Protein AF-A0A7R9R164-F1 (afdb_monomer)

Organism: NCBI:txid334625

Foldseek 3Di:
DPDDQDDVCVVVVLVVLVVLLVVLVVLVVVLVVCVVPDPDDDPVVVVVNVVSNVVSVVSNVVSVVVNVVSVVVVVVVVVVVVVVVVVVVVVVVVVVVVVVVVVVVVVD

Nearest PDB structures (foldseek):
  5y9o-assembly1_B  TM=6.890E-01  e=4.772E+00  Legionella pneumophila
  2ysu-assembly1_B  TM=6.538E-01  e=8.713E+00  Escherichia coli
  7nsu-assembly1_D  TM=5.621E-01  e=7.622E+00  Escherichia coli

Mean predicted aligned error: 11.51 Å

Structure (mmCIF, N/CA/C/O backbone):
data_AF-A0A7R9R164-F1
#
_entry.id   AF-A0A7R9R164-F1
#
loop_
_atom_site.group_PDB
_atom_site.id
_atom_site.type_symbol
_atom_site.label_atom_id
_atom_site.label_alt_id
_atom_site.label_comp_id
_atom_site.label_asym_id
_atom_site.label_entity_id
_atom_site.label_seq_id
_atom_site.pdbx_PDB_ins_code
_atom_site.Cartn_x
_atom_site.Cartn_y
_atom_site.Cartn_z
_atom_site.occupancy
_atom_site.B_iso_or_equiv
_atom_site.auth_seq_id
_atom_site.auth_comp_id
_atom_site.auth_asym_id
_atom_site.auth_atom_id
_atom_site.pdbx_PDB_model_num
ATOM 1 N N . ILE A 1 1 ? -11.858 9.879 -3.421 1.00 71.31 1 ILE A N 1
ATOM 2 C CA . ILE A 1 1 ? -13.255 9.553 -3.036 1.00 71.31 1 ILE A CA 1
ATOM 3 C C . ILE A 1 1 ? -13.983 10.869 -2.799 1.00 71.31 1 ILE A C 1
ATOM 5 O O . ILE A 1 1 ? -13.437 11.694 -2.084 1.00 71.31 1 ILE A O 1
ATOM 9 N N . ASN A 1 2 ? -15.150 11.089 -3.411 1.00 80.44 2 ASN A N 1
ATOM 10 C CA . ASN A 1 2 ? -15.943 12.319 -3.245 1.00 80.44 2 ASN A CA 1
ATOM 11 C C . ASN A 1 2 ? -17.029 12.148 -2.159 1.00 80.44 2 ASN A C 1
ATOM 13 O O . ASN A 1 2 ? -18.211 12.361 -2.404 1.00 80.44 2 ASN A O 1
ATOM 17 N N . ASN A 1 3 ? -16.635 11.631 -0.994 1.00 79.62 3 ASN A N 1
ATOM 18 C CA . ASN A 1 3 ? -17.488 11.452 0.181 1.00 79.62 3 ASN A CA 1
ATOM 19 C C . ASN A 1 3 ? -16.623 11.629 1.435 1.00 79.62 3 ASN A C 1
ATOM 21 O O . ASN A 1 3 ? -15.426 11.330 1.402 1.00 79.62 3 ASN A O 1
ATOM 25 N N . CYS A 1 4 ? -17.224 12.073 2.534 1.00 82.06 4 CYS A N 1
ATOM 26 C CA . CYS A 1 4 ? -16.547 12.155 3.819 1.00 82.06 4 CYS A CA 1
ATOM 27 C C . CYS A 1 4 ? -16.219 10.749 4.338 1.00 82.06 4 CYS A C 1
ATOM 29 O O . CYS A 1 4 ? -17.050 9.835 4.305 1.00 82.06 4 CYS A O 1
ATOM 31 N N . VAL A 1 5 ? -14.998 10.583 4.843 1.00 79.75 5 VAL A N 1
ATOM 32 C CA . VAL A 1 5 ? -14.582 9.374 5.556 1.00 79.75 5 VAL A CA 1
ATOM 33 C C . VAL A 1 5 ? -14.930 9.571 7.030 1.00 79.75 5 VAL A C 1
ATOM 35 O O . VAL A 1 5 ? -14.390 10.457 7.682 1.00 79.75 5 VAL A O 1
ATOM 38 N N . GLY A 1 6 ? -15.854 8.760 7.541 1.00 75.50 6 GLY A N 1
ATOM 39 C CA . GLY A 1 6 ? -16.279 8.750 8.943 1.00 75.50 6 GLY A CA 1
ATOM 40 C C . GLY A 1 6 ? -16.547 7.324 9.424 1.00 75.50 6 GLY A C 1
ATOM 41 O O . GLY A 1 6 ? -16.401 6.383 8.645 1.00 75.50 6 GLY A O 1
ATOM 42 N N . GLU A 1 7 ? -16.966 7.163 10.679 1.00 71.44 7 GLU A N 1
ATOM 43 C CA . GLU A 1 7 ? -17.100 5.867 11.375 1.00 71.44 7 GLU A CA 1
ATOM 44 C C . GLU A 1 7 ? -17.878 4.806 10.569 1.00 71.44 7 GLU A C 1
ATOM 46 O O . GLU A 1 7 ? -17.445 3.663 10.447 1.00 71.44 7 GLU A O 1
ATOM 51 N N . LEU A 1 8 ? -18.970 5.204 9.906 1.00 75.50 8 LEU A N 1
ATOM 52 C CA . LEU A 1 8 ? -19.810 4.295 9.113 1.00 75.50 8 LEU A CA 1
ATOM 53 C C . LEU A 1 8 ? -19.189 3.870 7.766 1.00 75.50 8 LEU A C 1
ATOM 55 O O . LEU A 1 8 ? -19.529 2.811 7.244 1.00 75.50 8 LEU A O 1
ATOM 59 N N . ASN A 1 9 ? -18.266 4.662 7.205 1.00 81.69 9 ASN A N 1
ATOM 60 C CA . ASN A 1 9 ? -17.614 4.396 5.911 1.00 81.69 9 ASN A CA 1
ATOM 61 C C . ASN A 1 9 ? -16.126 4.040 6.026 1.00 81.69 9 ASN A C 1
ATOM 63 O O . ASN A 1 9 ? -15.471 3.749 5.020 1.00 81.69 9 ASN A O 1
ATOM 67 N N . GLN A 1 10 ? -15.588 4.020 7.243 1.00 82.88 10 GLN A N 1
ATOM 68 C CA . GLN A 1 10 ? -14.178 3.761 7.506 1.00 82.88 10 GLN A CA 1
ATOM 69 C C . GLN A 1 10 ? -13.742 2.385 6.986 1.00 82.88 10 GLN A C 1
ATOM 71 O O . GLN A 1 10 ? -12.668 2.273 6.402 1.00 82.88 10 GLN A O 1
ATOM 76 N N . LYS A 1 11 ? -14.592 1.354 7.102 1.00 85.44 11 LYS A N 1
ATOM 77 C CA . LYS A 1 11 ? -14.293 0.000 6.599 1.00 85.44 11 LYS A CA 1
ATOM 78 C C . LYS A 1 11 ? -14.028 -0.020 5.092 1.00 85.44 11 LYS A C 1
ATOM 80 O O . LYS A 1 11 ? -13.062 -0.636 4.651 1.00 85.44 11 LYS A O 1
ATOM 85 N N . TYR A 1 12 ? -14.857 0.662 4.303 1.00 88.44 12 TYR A N 1
ATOM 86 C CA . TYR A 1 12 ? -14.686 0.725 2.848 1.00 88.44 12 TYR A CA 1
ATOM 87 C C . TYR A 1 12 ? -13.444 1.523 2.459 1.00 88.44 12 TYR A C 1
ATOM 89 O O . TYR A 1 12 ? -12.758 1.171 1.502 1.00 88.44 12 TYR A O 1
ATOM 97 N N . PHE A 1 13 ? -13.120 2.559 3.233 1.00 89.12 13 PHE A N 1
ATOM 98 C CA . PHE A 1 13 ? -11.902 3.331 3.037 1.00 89.12 13 PHE A CA 1
ATOM 99 C C . PHE A 1 13 ? -10.638 2.508 3.333 1.00 89.12 13 PHE A C 1
ATOM 101 O O . PHE A 1 13 ? -9.733 2.475 2.506 1.00 89.12 13 PHE A O 1
ATOM 108 N N . ILE A 1 14 ? -10.600 1.770 4.447 1.00 88.75 14 ILE A N 1
ATOM 109 C CA . ILE A 1 14 ? -9.501 0.840 4.760 1.00 88.75 14 ILE A CA 1
ATOM 110 C C . ILE A 1 14 ? -9.371 -0.236 3.681 1.00 88.75 14 ILE A C 1
ATOM 112 O O . ILE A 1 14 ? -8.267 -0.520 3.225 1.00 88.75 14 ILE A O 1
ATOM 116 N N . GLN A 1 15 ? -10.491 -0.803 3.230 1.00 90.81 15 GLN A N 1
ATOM 117 C CA . GLN A 1 15 ? -10.486 -1.802 2.165 1.00 90.81 15 GLN A CA 1
ATOM 118 C C . GLN A 1 15 ? -9.880 -1.240 0.870 1.00 90.81 15 GLN A C 1
ATOM 120 O O . GLN A 1 15 ? -9.069 -1.903 0.226 1.00 90.81 15 GLN A O 1
ATOM 125 N N . PHE A 1 16 ? -10.236 -0.006 0.510 1.00 92.50 16 PHE A N 1
ATOM 126 C CA . PHE A 1 16 ? -9.639 0.708 -0.615 1.00 92.50 16 PHE A CA 1
ATOM 127 C C . PHE A 1 16 ? -8.123 0.900 -0.439 1.00 92.50 16 PHE A C 1
ATOM 129 O O . PHE A 1 16 ? -7.370 0.640 -1.379 1.00 92.50 16 PHE A O 1
ATOM 136 N N . LEU A 1 17 ? -7.662 1.295 0.752 1.00 92.38 17 LEU A N 1
ATOM 137 C CA . LEU A 1 17 ? -6.233 1.466 1.039 1.00 92.38 17 LEU A CA 1
ATOM 138 C C . LEU A 1 17 ? -5.463 0.147 0.930 1.00 92.38 17 LEU A C 1
ATOM 140 O O . LEU A 1 17 ? -4.399 0.122 0.318 1.00 92.38 17 LEU A O 1
ATOM 144 N N . ILE A 1 18 ? -6.009 -0.957 1.447 1.00 92.56 18 ILE A N 1
ATOM 145 C CA . ILE A 1 18 ? -5.376 -2.279 1.344 1.00 92.56 18 ILE A CA 1
ATOM 146 C C . ILE A 1 18 ? -5.246 -2.696 -0.122 1.00 92.56 18 ILE A C 1
ATOM 148 O O . ILE A 1 18 ? -4.151 -3.056 -0.551 1.00 92.56 18 ILE A O 1
ATOM 152 N N . TYR A 1 19 ? -6.319 -2.600 -0.915 1.00 94.44 19 TYR A N 1
ATOM 153 C CA . TYR A 1 19 ? -6.253 -2.956 -2.336 1.00 94.44 19 TYR A CA 1
ATOM 154 C C . TYR A 1 19 ? -5.257 -2.090 -3.105 1.00 94.44 19 TYR A C 1
ATOM 156 O O . TYR A 1 19 ? -4.470 -2.599 -3.904 1.00 94.44 19 TYR A O 1
ATOM 164 N N . THR A 1 20 ? -5.232 -0.794 -2.814 1.00 93.94 20 THR A N 1
ATOM 165 C CA . THR A 1 20 ? -4.260 0.125 -3.404 1.00 93.94 20 THR A CA 1
ATOM 166 C C . THR A 1 20 ? -2.828 -0.269 -3.031 1.00 93.94 20 THR A C 1
ATOM 168 O O . THR A 1 20 ? -1.971 -0.370 -3.905 1.00 93.94 20 THR A O 1
ATOM 171 N N . GLY A 1 21 ? -2.574 -0.577 -1.756 1.00 93.88 21 GLY A N 1
ATOM 172 C CA . GLY A 1 21 ? -1.275 -1.055 -1.288 1.00 93.88 21 GLY A CA 1
ATOM 173 C C . GLY A 1 21 ? -0.846 -2.341 -1.997 1.00 93.88 21 GLY A C 1
ATOM 174 O O . GLY A 1 21 ? 0.279 -2.422 -2.488 1.00 93.88 21 GLY A O 1
ATOM 175 N N . THR A 1 22 ? -1.758 -3.309 -2.151 1.00 94.12 22 THR A N 1
ATOM 176 C CA . THR A 1 22 ? -1.469 -4.551 -2.888 1.00 94.12 22 THR A CA 1
ATOM 177 C C . THR A 1 22 ? -1.148 -4.305 -4.362 1.00 94.12 22 THR A C 1
ATOM 179 O O . THR A 1 22 ? -0.252 -4.956 -4.899 1.00 94.12 22 THR A O 1
ATOM 182 N N . ALA A 1 23 ? -1.811 -3.340 -5.009 1.00 94.06 23 ALA A N 1
ATOM 183 C CA . ALA A 1 23 ? -1.509 -2.956 -6.384 1.00 94.06 23 ALA A CA 1
ATOM 184 C C . ALA A 1 23 ? -0.103 -2.340 -6.498 1.00 94.06 23 ALA A C 1
ATOM 186 O O . ALA A 1 23 ? 0.666 -2.741 -7.372 1.00 94.06 23 ALA A O 1
ATOM 187 N N . CYS A 1 24 ? 0.280 -1.449 -5.575 1.00 94.94 24 CYS A N 1
ATOM 188 C CA . CYS A 1 24 ? 1.638 -0.898 -5.525 1.00 94.94 24 CYS A CA 1
ATOM 189 C C . CYS A 1 24 ? 2.690 -2.004 -5.331 1.00 94.94 24 CYS A C 1
ATOM 191 O O . CYS A 1 24 ? 3.692 -2.041 -6.048 1.00 94.94 24 CYS A O 1
ATOM 193 N N . THR A 1 25 ? 2.451 -2.954 -4.419 1.00 93.00 25 THR A N 1
ATOM 194 C CA . THR A 1 25 ? 3.341 -4.110 -4.218 1.00 93.00 25 THR A CA 1
ATOM 195 C C . THR A 1 25 ? 3.450 -4.975 -5.475 1.00 93.00 25 THR A C 1
ATOM 197 O O . THR A 1 25 ? 4.552 -5.382 -5.842 1.00 93.00 25 THR A O 1
ATOM 200 N N . TYR A 1 26 ? 2.340 -5.225 -6.173 1.00 94.56 26 TYR A N 1
ATOM 201 C CA . TYR A 1 26 ? 2.332 -5.987 -7.423 1.00 94.56 26 TYR A CA 1
ATOM 202 C C . TYR A 1 26 ? 3.187 -5.326 -8.515 1.00 94.56 26 TYR A C 1
ATOM 204 O O . TYR A 1 26 ? 3.949 -6.013 -9.203 1.00 94.56 26 TYR A O 1
ATOM 212 N N . VAL A 1 27 ? 3.112 -3.998 -8.648 1.00 93.12 27 VAL A N 1
ATOM 213 C CA . VAL A 1 27 ? 3.942 -3.240 -9.598 1.00 93.12 27 VAL A CA 1
ATOM 214 C C . VAL A 1 27 ? 5.424 -3.358 -9.236 1.00 93.12 27 VAL A C 1
ATOM 216 O O . VAL A 1 27 ? 6.232 -3.675 -10.106 1.00 93.12 27 VAL A O 1
ATOM 219 N N . ILE A 1 28 ? 5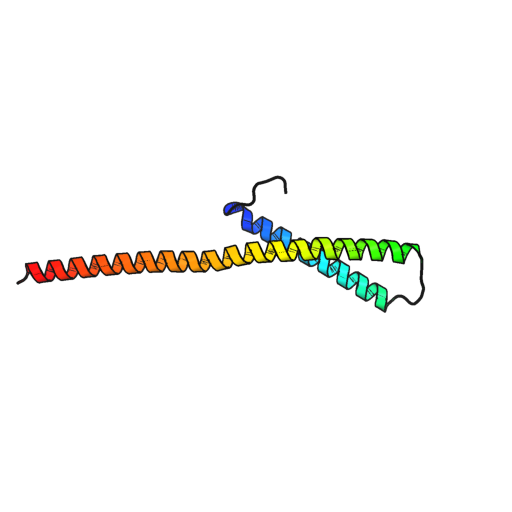.786 -3.208 -7.958 1.00 91.31 28 ILE A N 1
ATOM 220 C CA . ILE A 1 28 ? 7.178 -3.353 -7.498 1.00 91.31 28 ILE A CA 1
ATOM 221 C C . ILE A 1 28 ? 7.721 -4.756 -7.806 1.00 91.31 28 ILE A C 1
ATOM 223 O O . ILE A 1 28 ? 8.809 -4.887 -8.368 1.00 91.31 28 ILE A O 1
ATOM 227 N N . ILE A 1 29 ? 6.955 -5.812 -7.509 1.00 92.81 29 ILE A N 1
ATOM 228 C CA . ILE A 1 29 ? 7.347 -7.197 -7.823 1.00 92.81 29 ILE A CA 1
ATOM 229 C C . ILE A 1 29 ? 7.510 -7.380 -9.335 1.00 92.81 29 ILE A C 1
ATOM 231 O O . ILE A 1 29 ? 8.491 -7.974 -9.781 1.00 92.81 29 ILE A O 1
ATOM 235 N N . SER A 1 30 ? 6.587 -6.841 -10.133 1.00 90.38 30 SER A N 1
ATOM 236 C CA . SER A 1 30 ? 6.651 -6.916 -11.597 1.00 90.38 30 SER A CA 1
ATOM 237 C C . SER A 1 30 ? 7.910 -6.244 -12.151 1.00 90.38 30 SER A C 1
ATOM 239 O O . SER A 1 30 ? 8.538 -6.786 -13.060 1.00 90.38 30 SER A O 1
ATOM 241 N N . ILE A 1 31 ? 8.330 -5.116 -11.569 1.00 89.62 31 ILE A N 1
ATOM 242 C CA . ILE A 1 31 ? 9.570 -4.413 -11.928 1.00 89.62 31 ILE A CA 1
ATOM 243 C C . ILE A 1 31 ? 10.801 -5.253 -11.565 1.00 89.62 31 ILE A C 1
ATOM 245 O O . ILE A 1 31 ? 11.694 -5.411 -12.397 1.00 89.62 31 ILE A O 1
ATOM 249 N N . ILE A 1 32 ? 10.837 -5.850 -10.368 1.00 89.56 32 ILE A N 1
ATOM 250 C CA . ILE A 1 32 ? 11.938 -6.732 -9.941 1.00 89.56 32 ILE A CA 1
ATOM 251 C C . ILE A 1 32 ? 12.055 -7.932 -10.888 1.00 89.56 32 ILE A C 1
ATOM 253 O O . ILE A 1 32 ? 13.138 -8.237 -11.383 1.00 89.56 32 ILE A O 1
ATOM 257 N N . VAL A 1 33 ? 10.936 -8.593 -11.196 1.00 89.25 33 VAL A N 1
ATOM 258 C CA . VAL A 1 33 ? 10.903 -9.730 -12.128 1.00 89.25 33 VAL A CA 1
ATOM 259 C C . VAL A 1 33 ? 11.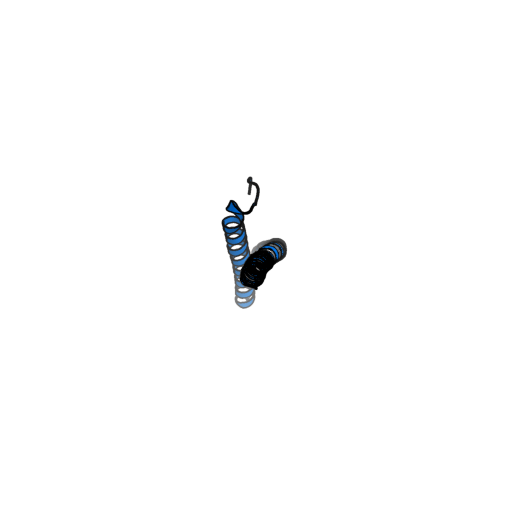347 -9.311 -13.529 1.00 89.25 33 VAL A C 1
ATOM 261 O O . VAL A 1 33 ? 12.083 -10.054 -14.181 1.00 89.25 33 VAL A O 1
ATOM 264 N N . ALA A 1 34 ? 10.931 -8.133 -14.000 1.00 85.94 34 ALA A N 1
ATOM 265 C CA . ALA A 1 34 ? 11.358 -7.600 -15.288 1.00 85.94 34 ALA A CA 1
ATOM 266 C C . ALA A 1 34 ? 12.874 -7.369 -15.326 1.00 85.94 34 ALA A C 1
ATOM 268 O O . ALA A 1 34 ? 13.506 -7.784 -16.295 1.00 85.94 34 ALA A O 1
ATOM 269 N N . PHE A 1 35 ? 13.449 -6.796 -14.263 1.00 83.25 35 PHE A N 1
ATOM 270 C CA . PHE A 1 35 ? 14.888 -6.559 -14.135 1.00 83.25 35 PHE A CA 1
ATOM 271 C C . PHE A 1 35 ? 15.690 -7.867 -14.135 1.00 83.25 35 PHE A C 1
ATOM 273 O O . PHE A 1 35 ? 16.688 -7.988 -14.840 1.00 83.25 35 PHE A O 1
ATOM 280 N N . LEU A 1 36 ? 15.211 -8.886 -13.413 1.00 86.31 36 LEU A N 1
ATOM 281 C CA . LEU A 1 36 ? 15.847 -10.207 -13.363 1.00 86.31 36 LEU A CA 1
ATOM 282 C C . LEU A 1 36 ? 15.780 -10.967 -14.698 1.00 86.31 36 LEU A C 1
ATOM 284 O O . LEU A 1 36 ? 16.652 -11.785 -14.987 1.00 86.31 36 LEU A O 1
ATOM 288 N N . ARG A 1 37 ? 14.739 -10.735 -15.508 1.00 83.50 37 ARG A N 1
ATOM 289 C CA . ARG A 1 37 ? 14.536 -11.417 -16.799 1.00 83.50 37 ARG A CA 1
ATOM 290 C C . ARG A 1 37 ? 15.177 -10.697 -17.983 1.00 83.50 37 ARG A C 1
ATOM 292 O O . ARG A 1 37 ? 15.357 -11.309 -19.036 1.00 83.50 37 ARG A O 1
ATOM 299 N N . SER A 1 38 ? 15.486 -9.411 -17.866 1.00 75.12 38 SER A N 1
ATOM 300 C CA . SER A 1 38 ? 15.988 -8.626 -18.990 1.00 75.12 38 SER A CA 1
ATOM 301 C C . SER A 1 38 ? 17.492 -8.805 -19.211 1.00 75.12 38 SER A C 1
ATOM 303 O O . SER A 1 38 ? 18.288 -8.440 -18.355 1.00 75.12 38 SER A O 1
ATOM 305 N N . LYS A 1 39 ? 17.874 -9.305 -20.398 1.00 67.50 39 LYS A N 1
ATOM 306 C CA . LYS A 1 39 ? 19.260 -9.314 -20.918 1.00 67.50 39 LYS A CA 1
ATOM 307 C C . LYS A 1 39 ? 19.559 -8.219 -21.958 1.00 67.50 39 LYS A C 1
ATOM 309 O O . LYS A 1 39 ? 20.703 -8.118 -22.384 1.00 67.50 39 LYS A O 1
ATOM 314 N N . LEU A 1 40 ? 18.567 -7.442 -22.412 1.00 57.09 40 LEU A N 1
ATOM 315 C CA . LEU A 1 40 ? 18.765 -6.463 -23.489 1.00 57.09 40 LEU A CA 1
ATOM 316 C C . LEU A 1 40 ? 17.849 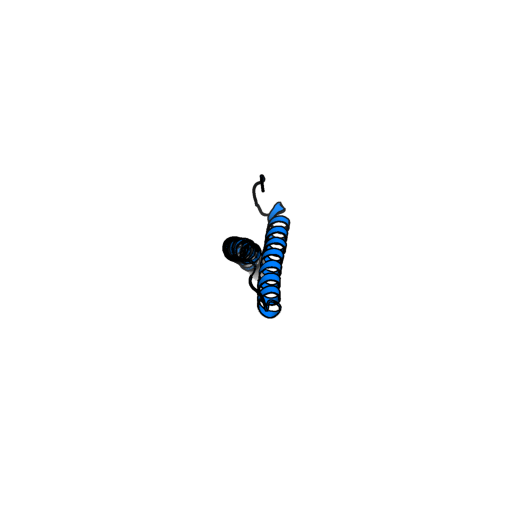-5.234 -23.358 1.00 57.09 40 LEU A C 1
ATOM 318 O O . LEU A 1 40 ? 16.629 -5.352 -23.152 1.00 57.09 40 LEU A O 1
ATOM 322 N N . ASP A 1 41 ? 18.481 -4.068 -23.474 1.00 62.47 41 ASP A N 1
ATOM 323 C CA . ASP A 1 41 ? 17.937 -2.735 -23.234 1.00 62.47 41 ASP A CA 1
ATOM 324 C C . ASP A 1 41 ? 17.123 -2.222 -24.424 1.00 62.47 41 ASP A C 1
ATOM 326 O O . ASP A 1 41 ? 17.623 -2.052 -25.534 1.00 62.47 41 ASP A O 1
ATOM 330 N N . SER A 1 42 ? 15.847 -1.923 -24.184 1.00 73.81 42 SER A N 1
ATOM 331 C CA . SER A 1 42 ? 15.047 -1.088 -25.082 1.00 73.81 42 SER A CA 1
ATOM 332 C C . SER A 1 42 ? 14.713 0.200 -24.340 1.00 73.81 42 SER A C 1
ATOM 334 O O . SER A 1 42 ? 14.079 0.153 -23.286 1.00 73.81 42 SER A O 1
ATOM 336 N N . HIS A 1 43 ? 15.111 1.347 -24.895 1.00 74.56 43 HIS A N 1
ATOM 337 C CA . HIS A 1 43 ? 14.982 2.665 -24.255 1.00 74.56 43 HIS A CA 1
ATOM 338 C C . HIS A 1 43 ? 13.541 2.968 -23.795 1.00 74.56 43 HIS A C 1
ATOM 340 O O . HIS A 1 43 ? 13.314 3.478 -22.701 1.00 74.56 43 HIS A O 1
ATOM 346 N N . GLN A 1 44 ? 12.544 2.556 -24.586 1.00 75.19 44 GLN A N 1
ATOM 347 C CA . GLN A 1 44 ? 11.125 2.716 -24.249 1.00 75.19 44 GLN A CA 1
ATOM 348 C C . GLN A 1 44 ? 10.703 1.897 -23.017 1.00 75.19 44 GLN A C 1
ATOM 350 O O . GLN A 1 44 ? 9.959 2.392 -22.172 1.00 75.19 44 GLN A O 1
ATOM 355 N N . ARG A 1 45 ? 11.212 0.665 -22.862 1.00 78.19 45 ARG A N 1
ATOM 356 C CA . ARG A 1 45 ? 10.924 -0.180 -21.689 1.00 78.19 45 ARG A CA 1
ATOM 357 C C . ARG A 1 45 ?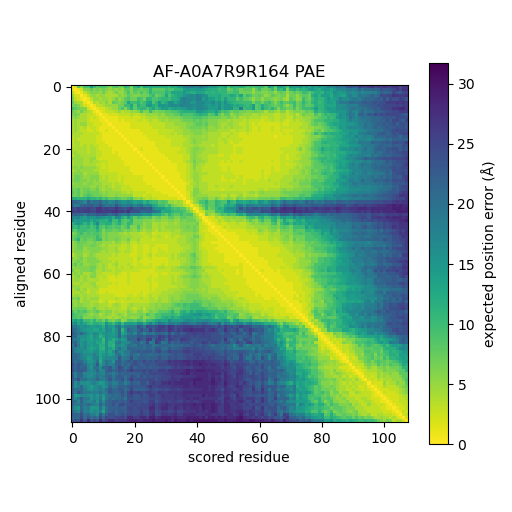 11.502 0.422 -20.414 1.00 78.19 45 ARG A C 1
ATOM 359 O O . ARG A 1 45 ? 10.839 0.372 -19.381 1.00 78.19 45 ARG A O 1
ATOM 366 N N . MET A 1 46 ? 12.694 1.013 -20.485 1.00 80.88 46 MET A N 1
ATOM 367 C CA . MET A 1 46 ? 13.313 1.685 -19.339 1.00 80.88 46 MET A CA 1
ATOM 368 C C . MET A 1 46 ? 12.466 2.860 -18.844 1.00 80.88 46 MET A C 1
ATOM 370 O O . MET A 1 46 ? 12.190 2.944 -17.650 1.00 80.88 46 MET A O 1
ATOM 374 N N . ILE A 1 47 ? 11.994 3.717 -19.755 1.00 85.38 47 ILE A N 1
ATOM 375 C CA . ILE A 1 47 ? 11.192 4.896 -19.396 1.00 85.38 47 ILE A CA 1
ATOM 376 C C . ILE A 1 47 ? 9.867 4.474 -18.752 1.00 85.38 47 ILE A C 1
ATOM 378 O O . ILE A 1 47 ? 9.570 4.912 -17.641 1.00 85.38 47 ILE A O 1
ATOM 382 N N . HIS A 1 48 ? 9.109 3.566 -19.376 1.00 87.06 48 HIS A N 1
ATOM 383 C CA . HIS A 1 48 ? 7.848 3.086 -18.796 1.00 87.06 48 HIS A CA 1
ATOM 384 C C . HIS A 1 48 ? 8.049 2.460 -17.411 1.00 87.06 48 HIS A C 1
ATOM 386 O O . HIS A 1 48 ? 7.313 2.779 -16.481 1.00 87.06 48 HIS A O 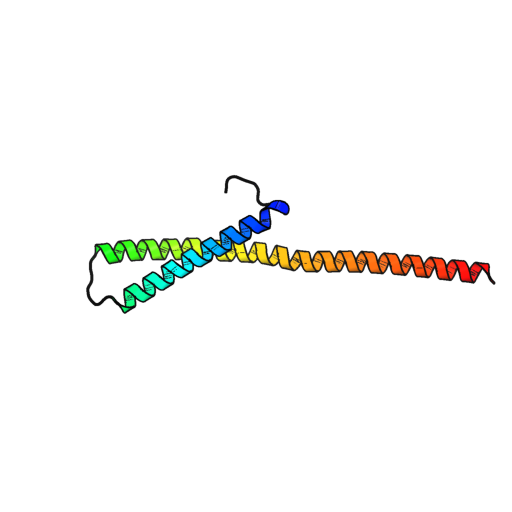1
ATOM 392 N N . THR A 1 49 ? 9.085 1.632 -17.254 1.00 87.69 49 THR A N 1
ATOM 393 C CA . THR A 1 49 ? 9.405 0.985 -15.972 1.00 87.69 49 THR A CA 1
ATOM 394 C C . THR A 1 49 ? 9.791 2.011 -14.903 1.00 87.69 49 THR A C 1
ATOM 396 O O . THR A 1 49 ? 9.369 1.882 -13.758 1.00 87.69 49 THR A O 1
ATOM 399 N N . SER A 1 50 ? 10.541 3.058 -15.265 1.00 87.62 50 SER A N 1
ATOM 400 C CA . SER A 1 50 ? 10.925 4.118 -14.323 1.00 87.62 50 SER A CA 1
ATOM 401 C C . SER A 1 50 ? 9.737 4.951 -13.837 1.00 87.62 50 SER A C 1
ATOM 403 O O . SER A 1 50 ? 9.646 5.238 -12.646 1.00 87.62 50 SER A O 1
ATOM 405 N N . VAL A 1 51 ? 8.796 5.289 -14.725 1.00 90.00 51 VAL A N 1
ATOM 406 C CA . VAL A 1 51 ? 7.595 6.054 -14.359 1.00 90.00 51 VAL A CA 1
ATOM 407 C C . VAL A 1 51 ? 6.700 5.221 -13.441 1.00 90.00 51 VAL A C 1
ATOM 409 O O . VAL A 1 51 ? 6.302 5.704 -12.385 1.00 90.00 51 VAL A O 1
ATOM 412 N N . LEU A 1 52 ? 6.484 3.945 -13.783 1.00 90.06 52 LEU A N 1
ATOM 413 C CA . LEU A 1 52 ? 5.745 2.986 -12.952 1.00 90.06 52 LEU A CA 1
ATOM 414 C C . LEU A 1 52 ? 6.374 2.805 -11.563 1.00 90.06 52 LEU A C 1
ATOM 416 O O . LEU A 1 52 ? 5.653 2.689 -10.574 1.00 90.06 52 LEU A O 1
ATOM 420 N N . LEU A 1 53 ? 7.708 2.796 -11.471 1.00 90.44 53 LEU A N 1
ATOM 421 C CA . LEU A 1 53 ? 8.409 2.692 -10.192 1.00 90.44 53 LEU A CA 1
ATOM 422 C C . LEU A 1 53 ? 8.159 3.920 -9.311 1.00 90.44 53 LEU A C 1
ATOM 424 O O . LEU A 1 53 ? 7.829 3.775 -8.137 1.00 90.44 53 LEU A O 1
ATOM 428 N N . ILE A 1 54 ? 8.313 5.121 -9.873 1.00 92.88 54 ILE A N 1
ATOM 429 C CA . ILE A 1 54 ? 8.116 6.375 -9.136 1.00 92.88 54 ILE A CA 1
ATOM 430 C C . ILE A 1 54 ? 6.660 6.493 -8.673 1.00 92.88 54 ILE A C 1
ATOM 432 O O . ILE A 1 54 ? 6.412 6.805 -7.508 1.00 92.88 54 ILE A O 1
ATOM 436 N N . GLU A 1 55 ? 5.703 6.190 -9.551 1.00 93.31 55 GLU A N 1
ATOM 437 C CA . GLU A 1 55 ? 4.276 6.201 -9.229 1.00 93.31 55 GLU A CA 1
ATOM 438 C C . GLU A 1 55 ? 3.948 5.216 -8.097 1.00 93.31 55 GLU A C 1
ATOM 440 O O . GLU A 1 55 ? 3.340 5.608 -7.100 1.00 93.31 55 GLU A O 1
ATOM 445 N N . ALA A 1 56 ? 4.425 3.969 -8.185 1.00 93.62 56 ALA A N 1
ATOM 446 C CA . ALA A 1 56 ? 4.181 2.954 -7.161 1.00 93.62 56 ALA A CA 1
ATOM 447 C C . ALA A 1 56 ? 4.804 3.309 -5.800 1.00 93.62 56 ALA A C 1
ATOM 449 O O . ALA A 1 56 ? 4.209 3.011 -4.764 1.00 93.62 56 ALA A O 1
ATOM 450 N N . LEU A 1 57 ? 5.974 3.957 -5.778 1.00 92.62 57 LEU A N 1
ATOM 451 C CA . LEU A 1 57 ? 6.631 4.376 -4.536 1.00 92.62 57 LEU A CA 1
ATOM 452 C C . LEU A 1 57 ? 5.923 5.564 -3.877 1.00 92.62 57 LEU A C 1
ATOM 454 O O . LEU A 1 57 ? 5.675 5.526 -2.671 1.00 92.62 57 LEU A O 1
ATOM 458 N N . LEU A 1 58 ? 5.562 6.593 -4.652 1.00 93.44 58 LEU A N 1
ATOM 459 C CA . LEU A 1 58 ? 4.842 7.761 -4.136 1.00 93.44 58 LEU A CA 1
ATOM 460 C C . LEU A 1 58 ? 3.466 7.363 -3.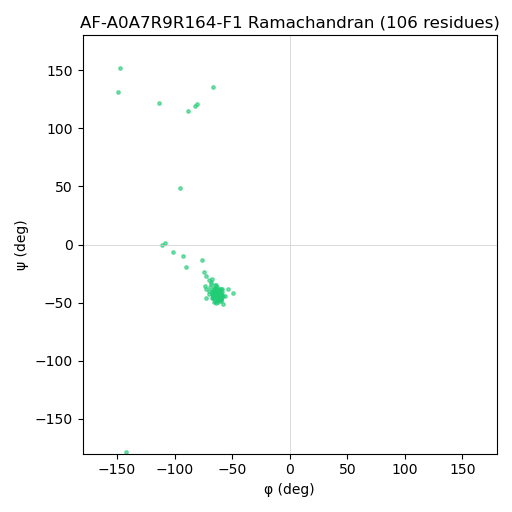599 1.00 93.44 58 LEU A C 1
ATOM 462 O O . LEU A 1 58 ? 3.107 7.716 -2.474 1.00 93.44 58 LEU A O 1
ATOM 466 N N . PHE A 1 59 ? 2.720 6.582 -4.382 1.00 92.12 59 PHE A N 1
ATOM 467 C CA . PHE A 1 59 ? 1.391 6.131 -3.988 1.00 92.12 59 PHE A CA 1
ATOM 468 C C . PHE A 1 59 ? 1.464 5.109 -2.849 1.00 92.12 59 PHE A C 1
ATOM 470 O O . PHE A 1 59 ? 0.682 5.181 -1.906 1.00 92.12 59 PHE A O 1
ATOM 477 N N . GLY A 1 60 ? 2.438 4.195 -2.881 1.00 91.81 60 GLY A N 1
ATOM 478 C CA . GLY A 1 60 ? 2.652 3.193 -1.836 1.00 91.81 60 GLY A CA 1
ATOM 479 C C . GLY A 1 60 ? 2.994 3.802 -0.476 1.00 91.81 60 GLY A C 1
ATOM 480 O O . GLY A 1 60 ? 2.365 3.448 0.519 1.00 91.81 60 GLY A O 1
ATOM 481 N N . LEU A 1 61 ? 3.936 4.751 -0.421 1.00 93.50 61 LEU A N 1
ATOM 482 C CA . LEU A 1 61 ? 4.311 5.420 0.830 1.00 93.50 61 LEU A CA 1
ATOM 483 C C . LEU A 1 61 ? 3.137 6.215 1.414 1.00 93.50 61 LEU A C 1
ATOM 485 O O . LEU A 1 61 ? 2.869 6.135 2.613 1.00 93.50 61 LEU A O 1
ATOM 489 N N . PHE A 1 62 ? 2.408 6.936 0.559 1.00 95.25 62 PHE A N 1
ATOM 490 C CA . PHE A 1 62 ? 1.208 7.667 0.958 1.00 95.25 62 PHE A CA 1
ATOM 491 C C . PHE A 1 62 ? 0.140 6.733 1.540 1.00 95.25 62 PHE A C 1
ATOM 493 O O . PHE A 1 62 ? -0.398 6.997 2.614 1.00 95.25 62 PHE A O 1
ATOM 500 N N . VAL A 1 63 ? -0.129 5.607 0.874 1.00 95.06 63 VAL A N 1
ATOM 501 C CA . VAL A 1 63 ? -1.103 4.612 1.340 1.00 95.06 63 VAL A CA 1
ATOM 502 C C . VAL A 1 63 ? -0.700 4.024 2.686 1.00 95.06 63 VAL A C 1
ATOM 504 O O . VAL A 1 63 ? -1.557 3.907 3.555 1.00 95.06 63 VAL A O 1
ATOM 507 N N . VAL A 1 64 ? 0.577 3.683 2.887 1.00 93.19 64 VAL A N 1
ATOM 508 C CA . VAL A 1 64 ? 1.056 3.148 4.170 1.00 93.19 64 VAL A CA 1
ATOM 509 C C . VAL A 1 64 ? 0.895 4.178 5.284 1.00 93.19 64 VAL A C 1
ATOM 511 O O . VAL A 1 64 ? 0.378 3.827 6.342 1.00 93.19 64 VAL A O 1
ATOM 514 N N . ALA A 1 65 ? 1.264 5.441 5.058 1.00 94.62 65 ALA A N 1
ATOM 515 C CA . ALA A 1 65 ? 1.099 6.495 6.058 1.00 94.62 65 ALA A CA 1
ATOM 516 C C . ALA A 1 65 ? -0.372 6.639 6.482 1.00 94.62 65 ALA A C 1
ATOM 518 O O . ALA A 1 65 ? -0.696 6.518 7.662 1.00 94.62 65 ALA A O 1
ATOM 519 N N . VAL A 1 66 ? -1.279 6.767 5.508 1.00 92.50 66 VAL A N 1
ATOM 520 C CA . VAL A 1 66 ? -2.718 6.876 5.784 1.00 92.50 66 VAL A CA 1
ATOM 521 C C . VAL A 1 66 ? -3.259 5.603 6.442 1.00 92.50 66 VAL A C 1
ATOM 523 O O . VAL A 1 66 ? -4.071 5.680 7.359 1.00 92.50 66 VAL A O 1
ATOM 526 N N . LEU A 1 67 ? -2.817 4.416 6.019 1.00 91.88 67 LEU A N 1
ATOM 527 C CA . LEU A 1 67 ? -3.248 3.153 6.620 1.00 91.88 67 LEU A CA 1
ATOM 528 C C . LEU A 1 67 ? -2.825 3.060 8.090 1.00 91.88 67 LEU A C 1
ATOM 530 O O . LEU A 1 67 ? -3.612 2.597 8.910 1.00 91.88 67 LEU A O 1
ATOM 534 N N . THR A 1 68 ? -1.617 3.518 8.421 1.00 90.00 68 THR A N 1
ATOM 535 C CA . THR A 1 68 ? -1.082 3.486 9.790 1.00 90.00 68 THR A CA 1
ATOM 536 C C . THR A 1 68 ? -1.879 4.405 10.713 1.00 90.00 68 THR A C 1
ATOM 538 O O . THR A 1 68 ? -2.279 3.975 11.795 1.00 90.00 68 THR A O 1
ATOM 541 N N . ASP A 1 69 ? -2.209 5.614 10.255 1.00 88.12 69 ASP A N 1
ATOM 542 C CA . ASP A 1 69 ? -3.058 6.556 10.996 1.00 88.12 69 ASP A CA 1
ATOM 543 C C . ASP A 1 69 ? -4.444 5.958 11.273 1.00 88.12 69 ASP A C 1
ATOM 545 O O . ASP A 1 69 ? -4.934 5.959 12.408 1.00 88.12 69 ASP A O 1
ATOM 549 N N . GLN A 1 70 ? -5.059 5.362 10.249 1.00 86.50 70 GLN A N 1
ATOM 550 C CA . GLN A 1 70 ? -6.376 4.749 10.391 1.00 86.50 70 GLN A CA 1
ATOM 551 C C . GLN A 1 70 ? -6.336 3.465 11.238 1.00 86.50 70 GLN A C 1
ATOM 553 O O . GLN A 1 70 ? -7.309 3.165 11.930 1.00 86.50 70 GLN A O 1
ATOM 558 N N . PHE A 1 71 ? -5.230 2.714 11.221 1.00 86.69 71 PHE A N 1
ATOM 559 C CA . PHE A 1 71 ? -5.026 1.531 12.062 1.00 86.69 71 PHE A CA 1
ATOM 560 C C . PHE A 1 71 ? -4.843 1.915 13.531 1.00 86.69 71 PHE A C 1
ATOM 562 O O . PHE A 1 71 ? -5.465 1.315 14.407 1.00 86.69 71 PHE A O 1
ATOM 569 N N . GLN A 1 72 ? -4.073 2.970 13.807 1.00 84.62 72 GLN A N 1
ATOM 570 C CA . GLN A 1 72 ? -3.928 3.514 15.154 1.00 84.62 72 GLN A CA 1
ATOM 571 C C . GLN A 1 72 ? -5.275 3.988 15.708 1.00 84.62 72 GLN A C 1
ATOM 573 O O . GLN A 1 72 ? -5.571 3.721 16.871 1.00 84.62 72 GLN A O 1
ATOM 578 N N . ALA A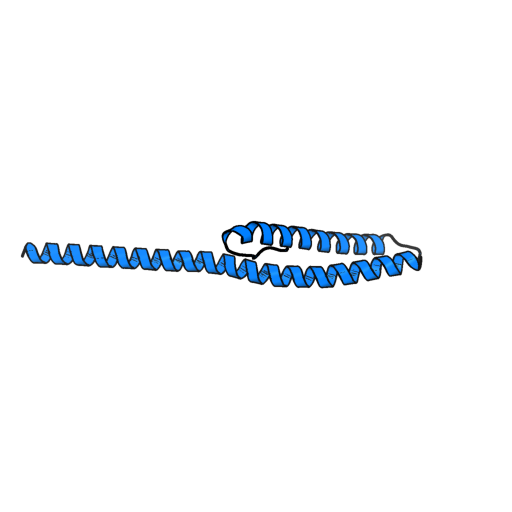 1 73 ? -6.117 4.624 14.888 1.00 80.62 73 ALA A N 1
ATOM 579 C CA . ALA A 1 73 ? -7.470 5.000 15.289 1.00 80.62 73 ALA A CA 1
ATOM 580 C C . ALA A 1 73 ? -8.321 3.776 15.674 1.00 80.62 73 ALA A C 1
ATOM 582 O O . ALA A 1 73 ? -9.025 3.825 16.678 1.00 80.62 73 ALA A O 1
ATOM 583 N N . ILE A 1 74 ? -8.220 2.662 14.939 1.00 81.69 74 ILE A N 1
ATOM 584 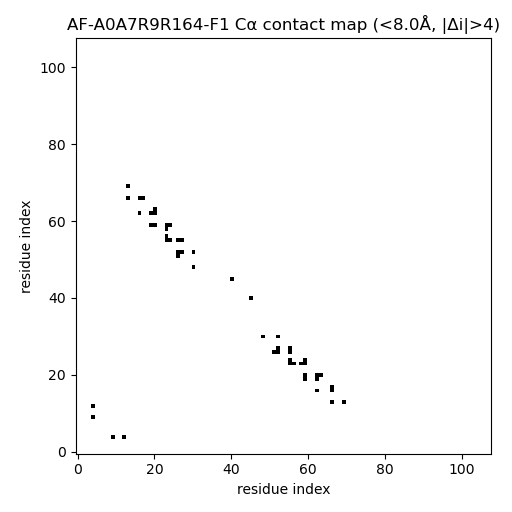C CA . ILE A 1 74 ? -8.927 1.409 15.260 1.00 81.69 74 ILE A CA 1
ATOM 585 C C . ILE A 1 74 ? -8.415 0.811 16.580 1.00 81.69 74 ILE A C 1
ATOM 587 O O . ILE A 1 74 ? -9.214 0.513 17.468 1.00 81.69 74 ILE A O 1
ATOM 591 N N . CYS A 1 75 ? -7.095 0.682 16.747 1.00 78.12 75 CYS A N 1
ATOM 592 C CA . CYS A 1 75 ? -6.494 0.133 17.968 1.00 78.12 75 CYS A CA 1
ATOM 593 C C . CYS A 1 75 ? -6.767 1.003 19.205 1.00 78.12 75 CYS A C 1
ATOM 595 O O . CYS A 1 75 ? -6.999 0.486 20.301 1.00 78.12 75 CYS A O 1
ATOM 597 N N . ALA A 1 76 ? -6.767 2.327 19.035 1.00 73.56 76 ALA A N 1
ATOM 598 C CA . ALA A 1 76 ? -7.119 3.272 20.087 1.00 73.56 76 ALA A CA 1
ATOM 599 C C . ALA A 1 76 ? -8.609 3.190 20.459 1.00 73.56 76 ALA A C 1
ATOM 601 O O . ALA A 1 76 ? -8.957 3.3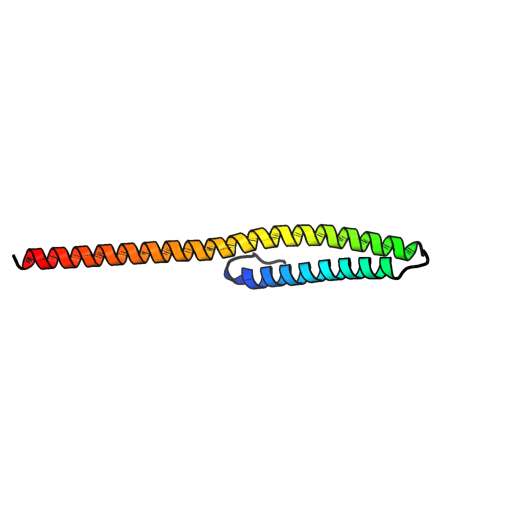82 21.623 1.00 73.56 76 ALA A O 1
ATOM 602 N N . ASN A 1 77 ? -9.494 2.877 19.506 1.00 64.88 77 ASN A N 1
ATOM 603 C CA . ASN A 1 77 ? -10.928 2.758 19.772 1.00 64.88 77 ASN A CA 1
ATOM 604 C C . ASN A 1 77 ? -11.278 1.472 20.542 1.00 64.88 77 ASN A C 1
ATOM 606 O O . ASN A 1 77 ? -12.110 1.517 21.443 1.00 64.88 77 ASN A O 1
ATOM 610 N N . GLU A 1 78 ? -10.585 0.358 20.280 1.00 58.41 78 GLU A N 1
ATOM 611 C CA . GLU A 1 78 ? -10.630 -0.849 21.130 1.00 58.41 78 GLU A CA 1
ATOM 612 C C . GLU A 1 78 ? -10.240 -0.522 22.586 1.00 58.41 78 GLU A C 1
ATOM 614 O O . GLU A 1 78 ? -10.941 -0.884 23.532 1.00 58.41 78 GLU A O 1
ATOM 619 N N . THR A 1 79 ? -9.177 0.264 22.788 1.00 59.62 79 THR A N 1
ATOM 620 C CA . THR A 1 79 ? -8.761 0.698 24.135 1.00 59.62 79 THR A CA 1
ATOM 621 C C . THR A 1 79 ? -9.687 1.756 24.749 1.00 59.62 79 THR A C 1
ATOM 623 O O . THR A 1 79 ? -9.804 1.835 25.973 1.00 59.62 79 THR A O 1
ATOM 626 N N . ALA A 1 80 ? -10.376 2.573 23.947 1.00 57.16 80 ALA A N 1
ATOM 627 C CA . ALA A 1 80 ? -11.379 3.523 24.429 1.00 57.16 80 ALA A CA 1
ATOM 628 C C . ALA A 1 80 ? -12.670 2.820 24.883 1.00 57.16 80 ALA A C 1
ATOM 630 O O . ALA A 1 80 ? -13.238 3.202 25.909 1.00 57.16 80 ALA A O 1
ATOM 631 N N . ILE A 1 81 ? -13.098 1.765 24.180 1.00 61.41 81 ILE A N 1
ATOM 632 C CA . ILE A 1 81 ? -14.204 0.894 24.599 1.00 61.41 81 ILE A CA 1
ATOM 633 C C . ILE A 1 81 ? -13.848 0.178 25.904 1.00 61.41 81 ILE A C 1
ATOM 635 O O . ILE A 1 81 ? -14.662 0.183 26.826 1.00 61.41 81 ILE A O 1
ATOM 639 N N . ASP A 1 82 ? -12.628 -0.349 26.038 1.00 63.03 82 ASP A N 1
ATOM 640 C CA . ASP A 1 82 ? -12.148 -0.949 27.291 1.00 63.03 82 ASP A CA 1
ATOM 641 C C . ASP A 1 82 ? -12.181 0.054 28.459 1.00 63.03 82 ASP A C 1
ATOM 643 O O . ASP A 1 82 ? -12.658 -0.248 29.557 1.00 63.03 82 ASP A O 1
ATOM 647 N N . ARG A 1 83 ? -11.800 1.314 28.211 1.00 59.22 83 ARG A N 1
ATOM 648 C CA . ARG A 1 83 ? -11.937 2.396 29.198 1.00 59.22 83 ARG A CA 1
ATOM 649 C C . ARG A 1 83 ? -13.392 2.706 29.528 1.00 59.22 83 ARG A C 1
ATOM 651 O O . ARG A 1 83 ? -13.703 2.902 30.702 1.00 59.22 83 ARG A O 1
ATOM 658 N N . TYR A 1 84 ? -14.283 2.740 28.540 1.00 66.19 84 TYR A N 1
ATOM 659 C CA . TYR A 1 84 ? -15.706 2.993 28.762 1.00 66.19 84 TYR A CA 1
ATOM 660 C C . TYR A 1 84 ? -16.361 1.855 29.556 1.00 66.19 84 TYR A C 1
ATOM 662 O O . TYR A 1 84 ? -17.046 2.111 30.548 1.00 66.19 84 TYR A O 1
ATOM 670 N N . LEU A 1 85 ? -16.081 0.599 29.197 1.00 69.50 85 LEU A N 1
ATOM 671 C CA . LEU A 1 85 ? -16.518 -0.604 29.910 1.00 69.50 85 LEU A CA 1
ATOM 672 C C . LEU A 1 85 ? -15.966 -0.654 31.336 1.00 69.50 85 LEU A C 1
ATOM 674 O O . LEU A 1 85 ? -16.721 -0.922 32.273 1.00 69.50 85 LEU A O 1
ATOM 678 N N . THR A 1 86 ? -14.689 -0.327 31.536 1.00 66.00 86 THR A N 1
ATOM 679 C CA . THR A 1 86 ? -14.072 -0.229 32.866 1.00 66.00 86 THR A CA 1
ATOM 680 C C . THR A 1 86 ? -14.736 0.868 33.697 1.00 66.00 86 THR A C 1
ATOM 682 O O . THR A 1 86 ? -15.051 0.665 34.874 1.00 66.00 86 THR A O 1
ATOM 685 N N . GLN A 1 87 ? -15.027 2.026 33.097 1.00 69.19 87 GLN A N 1
ATOM 686 C CA . GLN A 1 87 ? -15.696 3.129 33.783 1.00 69.19 87 GLN A CA 1
ATOM 687 C C . GLN A 1 87 ? -17.146 2.774 34.155 1.00 69.19 87 GLN A C 1
ATOM 689 O O . GLN A 1 87 ? -17.586 3.092 35.265 1.00 69.19 87 GLN A O 1
ATOM 694 N N . HIS A 1 88 ? -17.874 2.079 33.278 1.00 68.56 88 HIS A N 1
ATOM 695 C CA . HIS A 1 88 ? -19.226 1.588 33.550 1.00 68.56 88 HIS A CA 1
ATOM 696 C C . HIS A 1 88 ? -19.234 0.503 34.634 1.00 68.56 88 HIS A C 1
ATOM 698 O O . HIS A 1 88 ? -20.030 0.577 35.572 1.00 68.56 88 HIS A O 1
ATOM 704 N N . SER A 1 89 ? -18.297 -0.445 34.575 1.00 69.12 89 SER A N 1
ATOM 705 C CA . SER A 1 89 ? -18.148 -1.523 35.562 1.00 69.12 89 SER A CA 1
ATOM 706 C C . SER A 1 89 ? -17.764 -0.982 36.944 1.00 69.12 89 SER A C 1
ATOM 708 O O . SER A 1 89 ? -18.304 -1.405 37.967 1.00 69.12 89 SER A O 1
ATOM 710 N N . SER A 1 90 ? -16.893 0.031 36.996 1.00 67.88 90 SER A N 1
ATOM 711 C CA . SER A 1 90 ? -16.494 0.697 38.243 1.00 67.88 90 SER A CA 1
ATOM 712 C C . SER A 1 90 ? -17.635 1.528 38.857 1.00 67.88 90 SER A C 1
ATOM 714 O O . SER A 1 90 ? -17.827 1.530 40.079 1.00 67.88 90 SER A O 1
ATOM 716 N N . LYS A 1 91 ? -18.462 2.185 38.026 1.00 74.00 91 LYS A N 1
ATOM 717 C CA . LYS A 1 91 ? -19.680 2.888 38.474 1.00 74.00 91 LYS A CA 1
ATOM 718 C C . LYS A 1 91 ? -20.752 1.916 38.983 1.00 74.00 91 LYS A C 1
ATOM 720 O O . LYS A 1 91 ? -21.335 2.174 40.036 1.00 74.00 91 LYS A O 1
ATOM 725 N N . ALA A 1 92 ? -20.972 0.790 38.302 1.00 72.75 92 ALA A N 1
ATOM 726 C CA . ALA A 1 92 ? -21.920 -0.244 38.727 1.00 72.75 92 ALA A CA 1
ATOM 727 C C . ALA A 1 92 ? -21.534 -0.858 40.089 1.00 72.75 92 ALA A C 1
ATOM 729 O O . ALA A 1 92 ? -22.372 -0.944 40.991 1.00 72.75 92 ALA A O 1
ATOM 730 N N . ASN A 1 93 ? -20.246 -1.168 40.287 1.00 69.38 93 ASN A N 1
ATOM 731 C CA . ASN A 1 93 ? -19.723 -1.697 41.552 1.00 69.38 93 ASN A CA 1
ATOM 732 C C . ASN A 1 93 ? -19.829 -0.697 42.718 1.00 69.38 93 ASN A C 1
ATOM 734 O O . ASN A 1 93 ? -20.196 -1.074 43.834 1.00 69.38 93 ASN A O 1
ATOM 738 N N . LYS A 1 94 ? -19.567 0.599 42.484 1.00 73.75 94 LYS A N 1
ATOM 739 C CA . LYS A 1 94 ? -19.753 1.641 43.514 1.00 73.75 94 LYS A CA 1
ATOM 740 C C . LYS A 1 94 ? -21.210 1.768 43.959 1.00 73.75 94 LYS A C 1
ATOM 742 O O . LYS A 1 94 ? -21.466 1.956 45.150 1.00 73.75 94 LYS A O 1
ATOM 747 N N . THR A 1 95 ? -22.153 1.659 43.027 1.00 73.25 95 THR A N 1
ATOM 748 C CA . THR A 1 95 ? -23.587 1.736 43.329 1.00 73.25 95 THR A CA 1
ATOM 749 C C . THR A 1 95 ? -24.043 0.529 44.147 1.00 73.25 95 THR A C 1
ATOM 751 O O . THR A 1 95 ? -24.654 0.727 45.194 1.00 73.25 95 THR A O 1
ATOM 754 N N . GLN A 1 96 ? -23.662 -0.701 43.776 1.00 73.25 96 GLN A N 1
ATOM 755 C CA . GLN A 1 96 ? -23.991 -1.901 44.563 1.00 73.25 96 GLN A CA 1
ATOM 756 C C . GLN A 1 96 ? -23.440 -1.855 45.997 1.00 73.25 96 GLN A C 1
ATOM 758 O O . GLN A 1 96 ? -24.156 -2.186 46.946 1.00 73.25 96 GLN A O 1
ATOM 763 N N . ASN A 1 97 ? -22.194 -1.406 46.177 1.00 72.69 97 ASN A N 1
ATOM 764 C CA . ASN A 1 97 ? -21.581 -1.310 47.503 1.00 72.69 97 ASN A CA 1
ATOM 765 C C . ASN A 1 97 ? -22.275 -0.273 48.397 1.00 72.69 97 ASN A C 1
ATOM 767 O O . ASN A 1 97 ? -22.473 -0.524 49.588 1.00 72.69 97 ASN A O 1
ATOM 771 N N . LYS A 1 98 ? -22.716 0.859 47.831 1.00 76.88 98 LYS A N 1
ATOM 772 C CA . LYS A 1 98 ? -23.525 1.843 48.566 1.00 76.88 98 LYS A CA 1
ATOM 773 C C . LYS A 1 98 ? -24.869 1.263 49.007 1.00 76.88 98 LYS A C 1
ATOM 775 O O . LYS A 1 98 ? -25.261 1.478 50.152 1.00 76.88 98 LYS A O 1
ATOM 780 N N . THR A 1 99 ? -25.553 0.506 48.150 1.00 73.56 99 THR A N 1
ATOM 781 C CA . THR A 1 99 ? -26.852 -0.102 48.485 1.00 73.56 99 THR A CA 1
ATOM 782 C C . THR A 1 99 ? -26.713 -1.166 49.576 1.00 73.56 99 THR A C 1
ATOM 784 O O . THR A 1 99 ? -27.481 -1.160 50.538 1.00 73.56 99 THR A O 1
ATOM 787 N N . LYS A 1 100 ? -25.675 -2.015 49.505 1.00 74.50 100 LYS A N 1
ATOM 788 C CA . LYS A 1 100 ? -25.360 -3.002 50.555 1.00 74.50 100 LYS A CA 1
ATOM 789 C C . LYS A 1 100 ? -25.056 -2.346 51.904 1.00 74.50 100 LYS A C 1
ATOM 791 O O . LYS A 1 100 ? -25.524 -2.826 52.934 1.00 74.50 100 LYS A O 1
ATOM 796 N N . LEU A 1 101 ? -24.296 -1.249 51.909 1.00 77.19 101 LEU A N 1
ATOM 797 C CA . LEU A 1 101 ? -23.957 -0.535 53.142 1.00 77.19 101 LEU A CA 1
ATOM 798 C C . LEU A 1 101 ? -25.189 0.133 53.767 1.00 77.19 101 LEU A C 1
ATOM 800 O O . LEU A 1 101 ? -25.370 0.078 54.981 1.00 77.19 101 LEU A O 1
ATOM 804 N N . LYS A 1 102 ? -26.068 0.709 52.937 1.00 77.25 102 LYS A N 1
ATOM 805 C CA . LYS A 1 102 ? -27.324 1.321 53.387 1.00 77.25 102 LYS A CA 1
ATOM 806 C C . LYS A 1 102 ? -28.285 0.282 53.978 1.00 77.25 102 LYS A C 1
ATOM 808 O O . LYS A 1 102 ? -28.887 0.548 55.008 1.00 77.25 102 LYS A O 1
ATOM 813 N N . SER A 1 103 ? -28.360 -0.911 53.380 1.00 74.25 103 SER A N 1
ATOM 814 C CA . SER A 1 103 ? -29.168 -2.027 53.895 1.00 74.25 103 SER A CA 1
ATOM 815 C C . SER A 1 103 ? -28.662 -2.550 55.241 1.00 74.25 103 SER A C 1
ATOM 817 O O . SER A 1 103 ? -29.472 -2.811 56.121 1.00 74.25 103 SER A O 1
ATOM 819 N N . LYS A 1 104 ? -27.340 -2.669 55.437 1.00 75.31 104 LYS A N 1
ATOM 820 C CA . LYS A 1 104 ? -26.766 -3.090 56.730 1.00 75.31 104 LYS A CA 1
ATOM 821 C C . LYS A 1 104 ? -27.039 -2.089 57.852 1.00 75.31 104 LYS A C 1
ATOM 823 O O . LYS A 1 104 ? -27.250 -2.494 58.984 1.00 75.31 104 LYS A O 1
ATOM 828 N N . LYS A 1 105 ? -27.053 -0.794 57.532 1.00 72.00 105 LYS A N 1
ATOM 829 C CA . LYS A 1 105 ? -27.312 0.283 58.498 1.00 72.00 105 LYS A CA 1
ATOM 830 C C . LYS A 1 105 ? -28.789 0.424 58.884 1.00 72.00 105 LYS A C 1
ATOM 832 O O . LYS A 1 105 ? -29.086 1.148 59.817 1.00 72.00 105 LYS A O 1
ATOM 837 N N . LEU A 1 106 ? -29.691 -0.213 58.135 1.00 76.56 106 LEU A N 1
ATOM 838 C CA . LEU A 1 106 ? -31.131 -0.229 58.406 1.00 76.56 106 LEU A CA 1
ATOM 839 C C . LEU A 1 106 ? -31.556 -1.442 59.257 1.00 76.56 106 LEU A C 1
ATOM 841 O O . LEU A 1 106 ? -32.703 -1.517 59.674 1.00 76.56 106 LEU A O 1
ATOM 845 N N . MET A 1 107 ? -30.650 -2.405 59.460 1.00 73.00 107 MET A N 1
ATOM 846 C CA . MET A 1 107 ? -30.875 -3.637 60.229 1.00 73.00 107 MET A CA 1
ATOM 847 C C . MET A 1 107 ? -30.141 -3.651 61.581 1.00 73.00 107 MET A C 1
ATOM 849 O O . MET A 1 107 ? -30.208 -4.652 62.289 1.00 73.00 107 MET A O 1
ATOM 853 N N . ALA A 1 108 ? -29.430 -2.572 61.909 1.00 64.06 108 ALA A N 1
ATOM 854 C CA . ALA A 1 108 ? -28.782 -2.325 63.195 1.00 64.06 108 ALA A CA 1
ATOM 855 C C . ALA A 1 108 ? -29.476 -1.141 63.869 1.00 64.06 108 ALA A C 1
ATOM 857 O O . ALA A 1 108 ? -29.615 -1.182 65.108 1.00 64.06 108 ALA A O 1
#

Secondary structure (DSSP, 8-state):
--S---TTTHHHHHHHHHHHHHHHHHHHHHHHHHHHH--S--HHHHHHHHHHHHHHHHHHHHHHHHHHHHHHHHHHHHHHHHHHHHHHHHHHHHHHHHHHHHHHTT--

Solvent-accessible surface area (backbone atoms only — not comparable to full-atom values): 6103 Å² total; per-residue (Å²): 128,100,64,85,83,44,86,92,45,40,65,62,50,51,52,49,43,51,54,50,41,52,52,25,52,51,50,52,51,52,50,53,53,49,60,77,68,57,88,75,94,49,74,69,59,54,52,56,51,51,53,53,49,54,51,32,50,57,53,33,54,51,37,50,54,54,50,50,57,55,47,50,53,51,59,50,47,58,54,48,49,50,48,50,53,49,52,51,52,53,52,52,52,54,51,54,52,51,52,54,53,54,56,56,66,74,76,110

pLDDT: mean 81.21, std 10.74, range [57.09, 95.25]

InterPro domains:
  IPR001594 Palmitoyltransferase, DHHC domain [PF01529] (1-84)
  IPR039859 Palmitoyltransferase PFA4/ZDHHC16/ZDHHC20/ERF2-like [PTHR12246] (1-99)

Radius of gyration: 27.44 Å; Cα contacts (8 Å, |Δi|>4): 26; chains: 1; bounding box: 50×24×88 Å

Sequence (108 aa):
INNCVGELNQKYFIQFLIYTGTACTYVIISIIVAFLRSKLDSHQRMIHTSVLLIEALLFGLFVVAVLTDQFQAICANETAIDRYLTQHSSKANKTQNKTKLKSKKLMA